Protein AF-A0A5D3WE56-F1 (afdb_monomer)

Mean predicted aligned error: 5.53 Å

Structure (mmCIF, N/CA/C/O backbone):
data_AF-A0A5D3WE56-F1
#
_entry.id   AF-A0A5D3WE56-F1
#
loop_
_atom_site.group_PDB
_atom_site.id
_atom_site.type_symbol
_atom_site.label_atom_id
_atom_site.label_alt_id
_atom_site.label_comp_id
_atom_site.label_asym_id
_atom_site.label_entity_id
_atom_site.label_seq_id
_atom_site.pdbx_PDB_ins_code
_atom_site.Cartn_x
_atom_site.Cartn_y
_atom_site.Cartn_z
_atom_site.occupancy
_atom_site.B_iso_or_equiv
_atom_site.auth_seq_id
_atom_site.auth_comp_id
_atom_site.auth_asym_id
_atom_site.auth_atom_id
_atom_site.pdbx_PDB_model_num
ATOM 1 N N . MET A 1 1 ? -9.173 17.273 -10.073 1.00 58.00 1 MET A N 1
ATOM 2 C CA . MET A 1 1 ? -8.013 17.015 -9.193 1.00 58.00 1 MET A CA 1
ATOM 3 C C . MET A 1 1 ? -7.268 15.805 -9.735 1.00 58.00 1 MET A C 1
ATOM 5 O O . MET A 1 1 ? -7.917 14.807 -10.030 1.00 58.00 1 MET A O 1
ATOM 9 N N . ARG A 1 2 ? -5.958 15.913 -9.972 1.00 76.81 2 ARG A N 1
ATOM 10 C CA . ARG A 1 2 ? -5.136 14.802 -10.475 1.00 76.81 2 ARG A CA 1
ATOM 11 C C . ARG A 1 2 ? -4.572 14.051 -9.268 1.00 76.81 2 ARG A C 1
ATOM 13 O O . ARG A 1 2 ? -4.039 14.693 -8.373 1.00 76.81 2 ARG A O 1
ATOM 20 N N . VAL A 1 3 ? -4.750 12.732 -9.223 1.00 84.06 3 VAL A N 1
ATOM 21 C CA . VAL A 1 3 ? -4.122 11.880 -8.202 1.00 84.06 3 VAL A CA 1
ATOM 22 C C . VAL A 1 3 ? -2.664 11.682 -8.588 1.00 84.06 3 VAL A C 1
ATOM 24 O O . VAL A 1 3 ? -2.386 11.422 -9.759 1.00 84.06 3 VAL A O 1
ATOM 27 N N . ASP A 1 4 ? -1.761 11.835 -7.624 1.00 89.19 4 ASP A N 1
ATOM 28 C CA . ASP A 1 4 ? -0.351 11.523 -7.815 1.00 89.19 4 ASP A CA 1
ATOM 29 C C . ASP A 1 4 ? -0.134 10.012 -7.614 1.00 89.19 4 ASP A C 1
ATOM 31 O O . ASP A 1 4 ? -0.304 9.523 -6.493 1.00 89.19 4 ASP A O 1
ATOM 35 N N . PRO A 1 5 ? 0.200 9.250 -8.672 1.00 88.00 5 PRO A N 1
ATOM 36 C CA . PRO A 1 5 ? 0.389 7.807 -8.570 1.00 88.00 5 PRO A CA 1
ATOM 37 C C . PRO A 1 5 ? 1.666 7.420 -7.812 1.00 88.00 5 PRO A C 1
ATOM 39 O O . PRO A 1 5 ? 1.835 6.240 -7.509 1.00 88.00 5 PRO A O 1
ATOM 42 N N . THR A 1 6 ? 2.556 8.373 -7.511 1.00 90.00 6 THR A N 1
ATOM 43 C CA . THR A 1 6 ? 3.814 8.144 -6.779 1.00 90.00 6 THR A CA 1
ATOM 44 C C . THR A 1 6 ? 3.651 8.265 -5.262 1.00 90.00 6 THR A C 1
ATOM 46 O O . THR A 1 6 ? 4.537 7.868 -4.507 1.00 90.00 6 THR A O 1
ATOM 49 N N . ILE A 1 7 ? 2.489 8.732 -4.794 1.00 92.62 7 ILE A N 1
ATOM 50 C CA . ILE A 1 7 ? 2.205 8.952 -3.375 1.00 92.62 7 ILE A CA 1
ATOM 51 C C . ILE A 1 7 ? 1.318 7.837 -2.820 1.00 92.62 7 ILE A C 1
ATOM 53 O O . ILE A 1 7 ? 0.271 7.502 -3.372 1.00 92.62 7 ILE A O 1
ATOM 57 N N . CYS A 1 8 ? 1.714 7.274 -1.680 1.00 93.62 8 CYS A N 1
ATOM 58 C CA . CYS A 1 8 ? 0.940 6.271 -0.963 1.00 93.62 8 CYS A CA 1
ATOM 59 C C . CYS A 1 8 ? -0.395 6.869 -0.493 1.00 93.62 8 CYS A C 1
ATOM 61 O O . CYS A 1 8 ? -0.408 7.873 0.231 1.00 93.62 8 CYS A O 1
ATOM 63 N N . PRO A 1 9 ? -1.540 6.247 -0.823 1.00 93.31 9 PRO A N 1
ATOM 64 C CA . PRO A 1 9 ? -2.837 6.834 -0.524 1.00 93.31 9 PRO A CA 1
ATOM 65 C C . PRO A 1 9 ? -3.184 6.821 0.972 1.00 93.31 9 PRO A C 1
ATOM 67 O O . PRO A 1 9 ? -4.058 7.588 1.378 1.00 93.31 9 PRO A O 1
ATOM 70 N N . ILE A 1 10 ? -2.485 6.012 1.779 1.00 94.00 10 ILE A N 1
ATOM 71 C CA . ILE A 1 10 ? -2.711 5.869 3.225 1.00 94.00 10 ILE A CA 1
ATOM 72 C C . ILE A 1 10 ? -1.809 6.820 4.019 1.00 94.00 10 ILE A C 1
ATOM 74 O O . ILE A 1 10 ? -2.298 7.698 4.726 1.00 94.00 10 ILE A O 1
ATOM 78 N N . CYS A 1 11 ? -0.484 6.682 3.893 1.00 94.25 11 CYS A N 1
ATOM 79 C CA . CYS A 1 11 ? 0.458 7.462 4.701 1.00 94.25 11 CYS A CA 1
ATOM 80 C C . CYS A 1 11 ? 0.839 8.821 4.098 1.00 94.25 11 CYS A C 1
ATOM 82 O O . CYS A 1 11 ? 1.450 9.625 4.799 1.00 94.25 11 CYS A O 1
ATOM 84 N N . LYS A 1 12 ? 0.471 9.082 2.834 1.00 92.56 12 LYS A N 1
ATOM 85 C CA . LYS A 1 12 ? 0.801 10.296 2.064 1.00 92.56 12 LYS A CA 1
ATOM 86 C C . LYS A 1 12 ? 2.301 10.538 1.824 1.00 92.56 12 LYS A C 1
ATOM 88 O O . LYS A 1 12 ? 2.667 11.628 1.402 1.00 92.56 12 LYS A O 1
ATOM 93 N N . GLY A 1 13 ? 3.153 9.543 2.072 1.00 92.31 13 GLY A N 1
ATOM 94 C CA . GLY A 1 13 ? 4.565 9.550 1.668 1.00 92.31 13 GLY A CA 1
ATOM 95 C C . GLY A 1 13 ? 4.784 8.872 0.315 1.00 92.31 13 GLY A C 1
ATOM 96 O O . GLY A 1 13 ? 3.839 8.342 -0.269 1.00 92.31 13 GLY A O 1
ATOM 97 N N . ASP A 1 14 ? 6.028 8.842 -0.159 1.00 92.88 14 ASP A N 1
ATOM 98 C CA . ASP A 1 14 ? 6.391 8.163 -1.406 1.00 92.88 14 ASP A CA 1
ATOM 99 C C . ASP A 1 14 ? 6.050 6.673 -1.345 1.00 92.88 14 ASP A C 1
ATOM 101 O O . ASP A 1 14 ? 6.387 5.970 -0.384 1.00 92.88 14 ASP A O 1
ATOM 105 N N . ASN A 1 15 ? 5.390 6.164 -2.386 1.00 92.12 15 ASN A N 1
ATOM 106 C CA . ASN A 1 15 ? 5.085 4.741 -2.458 1.00 92.12 15 ASN A CA 1
ATOM 107 C C . ASN A 1 15 ? 6.249 3.888 -2.957 1.00 92.12 15 ASN A C 1
ATOM 109 O O . ASN A 1 15 ? 6.198 2.671 -2.789 1.00 92.12 15 ASN A O 1
ATOM 113 N N . ASN A 1 16 ? 7.283 4.514 -3.534 1.00 88.25 16 ASN A N 1
ATOM 114 C CA . ASN A 1 16 ? 8.429 3.848 -4.158 1.00 88.25 16 ASN A CA 1
ATOM 115 C C . ASN A 1 16 ? 8.010 2.726 -5.123 1.00 88.25 16 ASN A C 1
ATOM 117 O O . ASN A 1 16 ? 8.728 1.742 -5.307 1.00 88.25 16 ASN A O 1
ATOM 121 N N . CYS A 1 17 ? 6.822 2.842 -5.720 1.00 85.94 17 CYS A N 1
ATOM 122 C CA . CYS A 1 17 ? 6.359 1.901 -6.715 1.00 85.94 17 CYS A CA 1
ATOM 123 C C . CYS A 1 17 ? 7.044 2.229 -8.040 1.00 85.94 17 CYS A C 1
ATOM 125 O O . CYS A 1 17 ? 6.750 3.225 -8.696 1.00 85.94 17 CYS A O 1
ATOM 127 N N . GLY A 1 18 ? 7.954 1.351 -8.439 1.00 76.00 18 GLY A N 1
ATOM 128 C CA . GLY A 1 18 ? 8.642 1.383 -9.717 1.00 76.00 18 GLY A CA 1
ATOM 129 C C . GLY A 1 18 ? 7.812 0.872 -10.894 1.00 76.00 18 GLY A C 1
ATOM 130 O O . GLY A 1 18 ? 8.407 0.491 -11.889 1.00 76.00 18 GLY A O 1
ATOM 131 N N . LEU A 1 19 ? 6.469 0.853 -10.839 1.00 73.44 19 LEU A N 1
ATOM 132 C CA . LEU A 1 19 ? 5.644 0.474 -12.006 1.00 73.44 19 LEU A CA 1
ATOM 133 C C . LEU A 1 19 ? 5.965 1.339 -13.243 1.00 73.44 19 LEU A C 1
ATOM 135 O O . LEU A 1 19 ? 5.776 0.906 -14.375 1.00 73.44 19 LEU A O 1
ATOM 139 N N . HIS A 1 20 ? 6.473 2.552 -13.018 1.00 64.94 20 HIS A N 1
ATOM 140 C CA . HIS A 1 20 ? 6.969 3.459 -14.053 1.00 64.94 20 HIS A CA 1
ATOM 141 C C . HIS A 1 20 ? 8.493 3.669 -14.007 1.00 64.94 20 HIS A C 1
ATOM 143 O O . HIS A 1 20 ? 8.998 4.551 -14.698 1.00 64.94 20 HIS A O 1
ATOM 149 N N . ALA A 1 21 ? 9.219 2.905 -13.186 1.00 64.44 21 ALA A N 1
ATOM 150 C CA . ALA A 1 21 ? 10.674 2.946 -13.133 1.00 64.44 21 ALA A CA 1
ATOM 151 C C . ALA A 1 21 ? 11.247 1.915 -14.112 1.00 64.44 21 ALA A C 1
ATOM 153 O O . ALA A 1 21 ? 10.885 0.743 -14.087 1.00 64.44 21 ALA A O 1
ATOM 154 N N . ASP A 1 22 ? 12.139 2.374 -14.979 1.00 61.88 22 ASP A N 1
ATOM 155 C CA . ASP A 1 22 ? 12.862 1.554 -15.948 1.00 61.88 22 ASP A CA 1
ATOM 156 C C . ASP A 1 22 ? 14.275 1.269 -15.391 1.00 61.88 22 ASP A C 1
ATOM 158 O O . ASP A 1 22 ? 14.891 2.214 -14.882 1.00 61.88 22 ASP A O 1
ATOM 162 N N . PRO A 1 23 ? 14.849 0.049 -15.462 1.00 63.88 23 PRO A N 1
ATOM 163 C CA . PRO A 1 23 ? 14.281 -1.238 -15.871 1.00 63.88 23 PRO A CA 1
ATOM 164 C C . PRO A 1 23 ? 14.037 -2.204 -14.688 1.00 63.88 23 PRO A C 1
ATOM 166 O O . PRO A 1 23 ? 14.870 -2.329 -13.790 1.00 63.88 23 PRO A O 1
ATOM 169 N N . GLY A 1 24 ? 12.941 -2.974 -14.732 1.00 66.75 24 GLY A N 1
ATOM 170 C CA . GLY A 1 24 ? 12.714 -4.146 -13.867 1.00 66.75 24 GLY A CA 1
ATOM 171 C C . GLY A 1 24 ? 11.290 -4.270 -13.299 1.00 66.75 24 GLY A C 1
ATOM 172 O O . GLY A 1 24 ? 10.539 -3.296 -13.297 1.00 66.75 24 GLY A O 1
ATOM 173 N N . PRO A 1 25 ? 10.880 -5.464 -12.821 1.00 72.50 25 PRO A N 1
ATOM 174 C CA . PRO A 1 25 ? 9.616 -5.616 -12.109 1.00 72.50 25 PRO A CA 1
ATOM 175 C C . PRO A 1 25 ? 9.670 -4.848 -10.781 1.00 72.50 25 PRO A C 1
ATOM 177 O O . PRO A 1 25 ? 10.621 -4.968 -10.011 1.00 72.50 25 PRO A O 1
ATOM 180 N N . CYS A 1 26 ? 8.645 -4.043 -10.501 1.00 82.75 26 CYS A N 1
ATOM 181 C CA . CYS A 1 26 ? 8.517 -3.391 -9.202 1.00 82.75 26 CYS A CA 1
ATOM 182 C C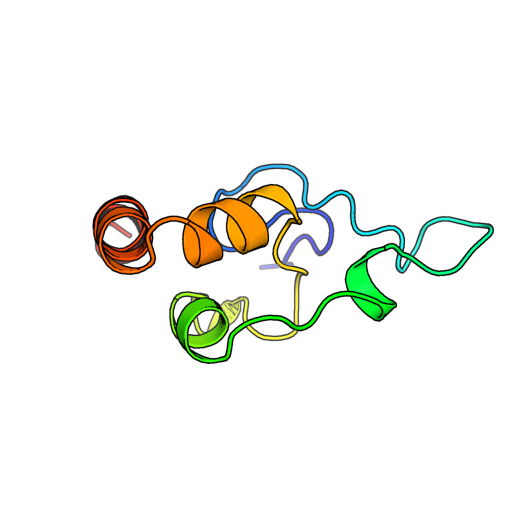 . CYS A 1 26 ? 8.292 -4.447 -8.116 1.00 82.75 26 CYS A C 1
ATOM 184 O O . CYS A 1 26 ? 7.483 -5.345 -8.313 1.00 82.75 26 CYS A O 1
ATOM 186 N N . TRP A 1 27 ? 8.872 -4.257 -6.928 1.00 82.12 27 TRP A N 1
ATOM 187 C CA . TRP A 1 27 ? 8.632 -5.098 -5.743 1.00 82.12 27 TRP A CA 1
ATOM 188 C C . TRP A 1 27 ? 7.144 -5.395 -5.465 1.00 82.12 27 TRP A C 1
ATOM 190 O O . TRP A 1 27 ? 6.821 -6.408 -4.858 1.00 82.12 27 TRP A O 1
ATOM 200 N N . CYS A 1 28 ? 6.220 -4.528 -5.902 1.00 84.00 28 CYS A N 1
ATOM 201 C CA . CYS A 1 28 ? 4.791 -4.689 -5.660 1.00 84.00 28 CYS A CA 1
ATOM 202 C C . CYS A 1 28 ? 4.160 -5.855 -6.431 1.00 84.00 28 CYS A C 1
ATOM 204 O O . CYS A 1 28 ? 3.030 -6.212 -6.120 1.00 84.00 28 CYS A O 1
ATOM 206 N N . VAL A 1 29 ? 4.843 -6.433 -7.430 1.00 84.50 29 VAL A N 1
ATOM 207 C CA . VAL A 1 29 ? 4.331 -7.606 -8.164 1.00 84.50 29 VAL A CA 1
ATOM 208 C C . VAL A 1 29 ? 4.475 -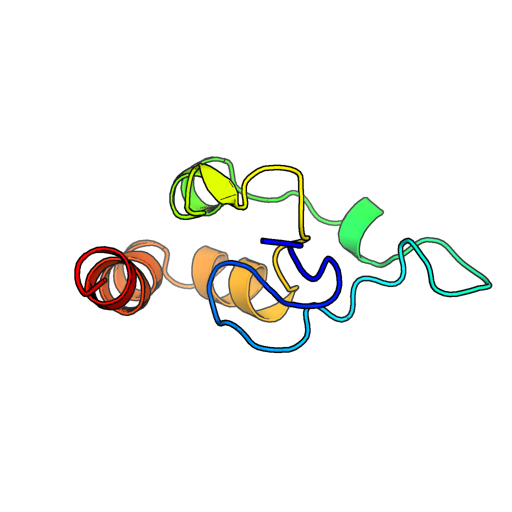8.905 -7.369 1.00 84.50 29 VAL A C 1
ATOM 210 O O . VAL A 1 29 ? 3.708 -9.833 -7.597 1.00 84.50 29 VAL A O 1
ATOM 213 N N . ASP A 1 30 ? 5.406 -8.945 -6.413 1.00 86.88 30 ASP A N 1
ATOM 214 C CA . ASP A 1 30 ? 5.722 -10.134 -5.610 1.00 86.88 30 ASP A CA 1
ATOM 215 C C . ASP A 1 30 ? 5.107 -10.081 -4.200 1.00 86.88 30 ASP A C 1
ATOM 217 O O . ASP A 1 30 ? 5.344 -10.956 -3.367 1.00 86.88 30 ASP A O 1
ATOM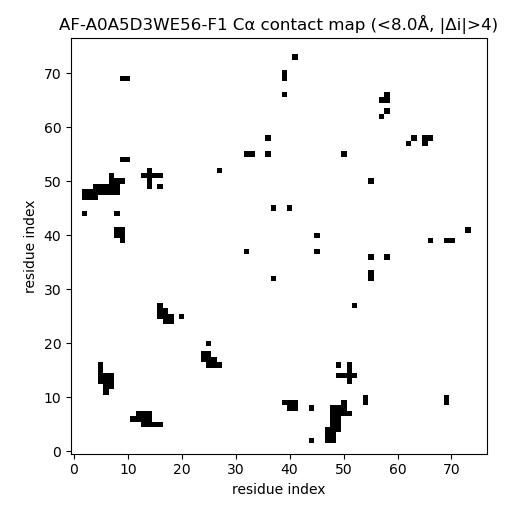 221 N N . VAL A 1 31 ? 4.319 -9.043 -3.900 1.00 88.25 31 VAL A N 1
ATOM 222 C CA . VAL A 1 31 ? 3.758 -8.806 -2.566 1.00 88.25 31 VAL A CA 1
ATOM 223 C C . VAL A 1 31 ? 2.239 -8.882 -2.609 1.00 88.25 31 VAL A C 1
ATOM 225 O O . VAL A 1 31 ? 1.571 -8.082 -3.258 1.00 88.25 31 VAL A O 1
ATOM 228 N N . GLU A 1 32 ? 1.675 -9.806 -1.835 1.00 91.00 32 GLU A N 1
ATOM 229 C CA . GLU A 1 32 ? 0.232 -9.865 -1.622 1.00 91.00 32 GLU A CA 1
ATOM 230 C C . GLU A 1 32 ? -0.236 -8.713 -0.719 1.00 91.00 32 GLU A C 1
ATOM 232 O O . GLU A 1 32 ? 0.194 -8.585 0.432 1.00 91.00 32 GLU A O 1
ATOM 237 N N . ILE A 1 33 ? -1.129 -7.870 -1.233 1.00 92.38 33 ILE A N 1
ATOM 238 C CA . ILE A 1 33 ? -1.702 -6.752 -0.479 1.00 92.38 33 ILE A CA 1
ATOM 239 C C . ILE A 1 33 ? -2.980 -7.238 0.222 1.00 92.38 33 ILE A C 1
ATOM 241 O O . ILE A 1 33 ? -3.925 -7.624 -0.468 1.00 92.38 33 ILE A O 1
ATOM 245 N N . PRO A 1 34 ? -3.060 -7.189 1.567 1.00 94.44 34 PRO A N 1
ATOM 246 C CA . PRO A 1 34 ? -4.253 -7.618 2.292 1.00 94.44 34 PRO A CA 1
ATOM 247 C C . PRO A 1 34 ? -5.499 -6.826 1.871 1.00 94.44 34 PRO A C 1
ATOM 249 O O . PRO A 1 34 ? -5.472 -5.596 1.829 1.00 94.44 34 PRO A O 1
ATOM 252 N N . ALA A 1 35 ? -6.619 -7.511 1.623 1.00 94.00 35 ALA A N 1
ATOM 253 C CA . ALA A 1 35 ? -7.869 -6.859 1.213 1.00 94.00 35 ALA A CA 1
ATOM 254 C C . ALA A 1 35 ? -8.354 -5.816 2.238 1.00 94.00 35 ALA A C 1
ATOM 256 O O . ALA A 1 35 ? -8.712 -4.702 1.866 1.00 94.00 35 ALA A O 1
ATOM 257 N N . ALA A 1 36 ? -8.248 -6.130 3.532 1.00 93.88 36 ALA A N 1
ATOM 258 C CA . ALA A 1 36 ? -8.600 -5.205 4.609 1.00 93.88 36 ALA A CA 1
ATOM 259 C C . ALA A 1 36 ? -7.760 -3.912 4.590 1.00 93.88 36 ALA A C 1
ATOM 261 O O . ALA A 1 36 ? -8.269 -2.845 4.916 1.00 93.88 36 ALA A O 1
ATOM 262 N N . LEU A 1 37 ? -6.500 -3.972 4.142 1.00 94.94 37 LEU A N 1
ATOM 263 C CA . LEU A 1 37 ? -5.665 -2.782 3.961 1.00 94.94 37 LEU A CA 1
ATOM 264 C C . LEU A 1 37 ? -6.126 -1.941 2.759 1.00 94.94 37 LEU A C 1
ATOM 266 O O . LEU A 1 37 ? -6.094 -0.713 2.811 1.00 94.94 37 LEU A O 1
ATOM 270 N N . ILE A 1 38 ? -6.587 -2.585 1.681 1.00 94.00 38 ILE A N 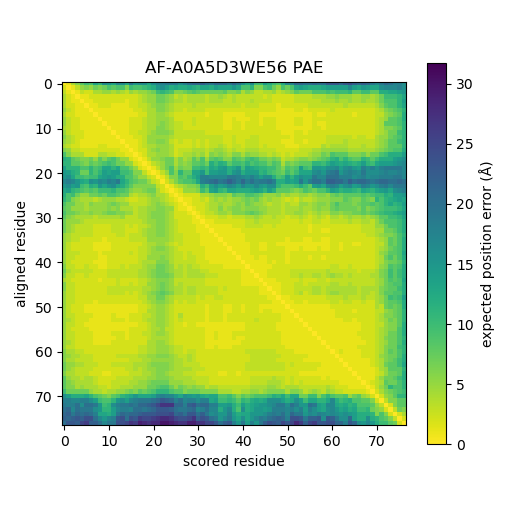1
ATOM 271 C CA . ILE A 1 38 ? -7.178 -1.901 0.520 1.00 94.00 38 ILE A CA 1
ATOM 272 C C . ILE A 1 38 ? -8.475 -1.187 0.918 1.00 94.00 38 ILE A C 1
ATOM 274 O O . ILE A 1 38 ? -8.778 -0.114 0.391 1.00 94.00 38 ILE A O 1
ATOM 278 N N . ASP A 1 39 ? -9.234 -1.739 1.862 1.00 92.94 39 ASP A N 1
ATOM 279 C CA . ASP A 1 39 ? -10.461 -1.115 2.352 1.00 92.94 39 ASP A CA 1
ATOM 280 C C . ASP A 1 39 ? -10.221 0.177 3.131 1.00 92.94 39 ASP A C 1
ATOM 282 O O . ASP A 1 39 ? -11.070 1.066 3.079 1.00 92.94 39 ASP A O 1
ATOM 286 N N . LEU A 1 40 ? -9.033 0.342 3.719 1.00 92.06 40 LEU A N 1
ATOM 287 C CA . LEU A 1 40 ? -8.595 1.596 4.340 1.00 92.06 40 LEU A CA 1
ATOM 288 C C . LEU A 1 40 ? -8.217 2.685 3.322 1.00 92.06 40 LEU A C 1
ATOM 290 O O . LEU A 1 40 ? -7.965 3.824 3.704 1.00 92.06 40 LEU A O 1
ATOM 294 N N . VAL A 1 41 ? -8.136 2.375 2.026 1.00 92.62 41 VAL A N 1
ATOM 295 C CA . VAL A 1 41 ? -7.818 3.375 1.000 1.00 92.62 41 VAL A CA 1
ATOM 296 C C . VAL A 1 41 ? -9.061 4.219 0.694 1.00 92.62 41 VAL A C 1
ATOM 298 O O . VAL A 1 41 ? -10.099 3.644 0.350 1.00 92.62 41 VAL A O 1
ATOM 301 N N . PRO A 1 42 ? -8.968 5.566 0.711 1.00 89.69 42 PRO A N 1
ATOM 302 C CA . PRO A 1 42 ? -10.080 6.427 0.320 1.00 89.69 42 PRO A CA 1
ATOM 303 C C . PRO A 1 42 ? -10.628 6.061 -1.070 1.00 89.69 42 PRO A C 1
ATOM 305 O O . PRO A 1 42 ? -9.830 5.825 -1.990 1.00 89.69 42 PRO A O 1
ATOM 308 N N . PRO A 1 43 ? -11.961 5.994 -1.263 1.00 89.38 43 PRO A N 1
ATOM 309 C CA . PRO A 1 43 ? -12.569 5.541 -2.515 1.00 89.38 43 PRO A CA 1
ATOM 310 C C . PRO A 1 43 ? -12.043 6.268 -3.756 1.00 89.38 43 PRO A C 1
ATOM 312 O O . PRO A 1 43 ? -11.847 5.658 -4.808 1.00 89.38 43 PRO A O 1
ATOM 315 N N . GLU A 1 44 ? -11.754 7.562 -3.634 1.00 89.44 44 GLU A N 1
ATOM 316 C CA . GLU A 1 44 ? -11.238 8.402 -4.708 1.00 89.44 44 GLU A CA 1
ATOM 317 C C . GLU A 1 44 ? -9.783 8.106 -5.090 1.00 89.44 44 GLU A C 1
ATOM 319 O O . GLU A 1 44 ? -9.371 8.504 -6.183 1.00 89.44 44 GLU A O 1
ATOM 324 N N . LEU A 1 45 ? -9.029 7.395 -4.245 1.00 91.31 45 LEU A N 1
ATOM 325 C CA . LEU A 1 45 ? -7.637 6.989 -4.468 1.00 91.31 45 LEU A CA 1
ATOM 326 C C . LEU A 1 45 ? -7.489 5.495 -4.802 1.00 91.31 45 LEU A C 1
ATOM 328 O O . LEU A 1 45 ? -6.438 5.085 -5.308 1.00 91.31 45 LEU A O 1
ATOM 332 N N . LYS A 1 46 ? -8.529 4.677 -4.578 1.00 90.69 46 LYS A N 1
ATOM 333 C CA . LYS A 1 46 ? -8.519 3.248 -4.932 1.00 90.69 46 LYS A CA 1
ATOM 334 C C . LYS A 1 46 ? -8.188 3.063 -6.417 1.00 90.69 46 LYS A C 1
ATOM 336 O O . LYS A 1 46 ? -8.771 3.711 -7.286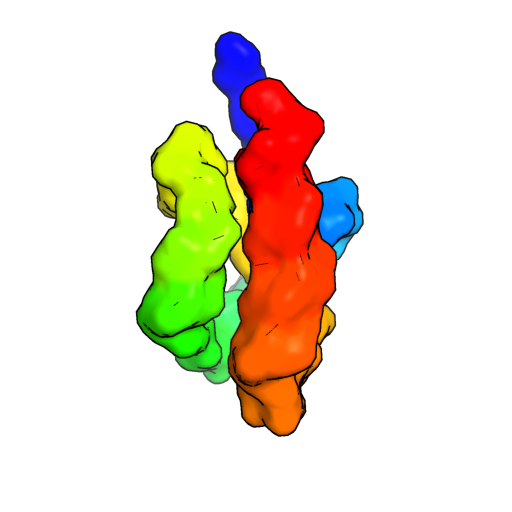 1.00 90.69 46 LYS A O 1
ATOM 341 N N . ARG A 1 47 ? -7.262 2.139 -6.706 1.00 88.25 47 ARG A N 1
ATOM 342 C CA . ARG A 1 47 ? -6.766 1.805 -8.060 1.00 88.25 47 ARG A CA 1
ATOM 343 C C . ARG A 1 47 ? -6.09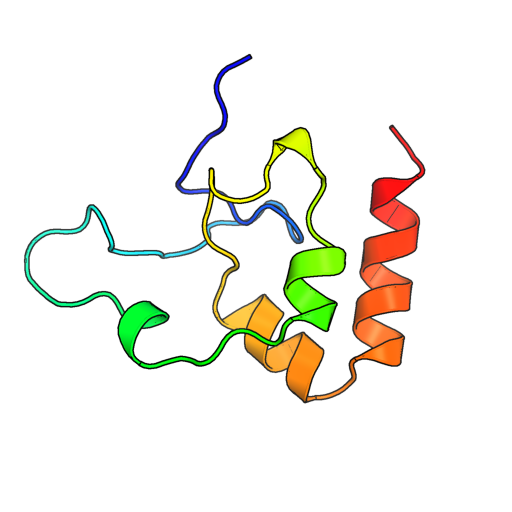9 2.965 -8.824 1.00 88.25 47 ARG A C 1
ATOM 345 O O . ARG A 1 47 ? -5.948 2.865 -10.037 1.00 88.25 47 ARG A O 1
ATOM 352 N N . LYS A 1 48 ? -5.714 4.054 -8.147 1.00 89.88 48 LYS A N 1
ATOM 353 C CA . LYS A 1 48 ? -5.024 5.205 -8.767 1.00 89.88 48 LYS A CA 1
ATOM 354 C C . LYS A 1 48 ? -3.594 5.415 -8.273 1.00 89.88 48 LYS A C 1
ATOM 356 O O . LYS A 1 48 ? -2.812 6.035 -8.983 1.00 89.88 48 LYS A O 1
ATOM 361 N N . ALA A 1 49 ? -3.264 4.914 -7.086 1.00 89.94 49 ALA A N 1
ATOM 362 C CA . ALA A 1 49 ? -1.920 4.945 -6.523 1.00 89.94 49 ALA A CA 1
ATOM 363 C C . ALA A 1 49 ? -1.644 3.662 -5.728 1.00 89.94 49 ALA A C 1
ATOM 365 O O . ALA A 1 49 ? -2.565 3.070 -5.156 1.00 89.94 49 ALA A O 1
ATOM 366 N N . CYS A 1 50 ? -0.383 3.236 -5.692 1.00 91.38 50 CYS A N 1
ATOM 367 C CA . CYS A 1 50 ? 0.034 2.031 -4.978 1.00 91.38 50 CYS A CA 1
ATOM 368 C C . CYS A 1 50 ? 0.206 2.294 -3.477 1.00 91.38 50 CYS A C 1
ATOM 370 O O . CYS A 1 50 ? 0.647 3.370 -3.067 1.00 91.38 50 CYS A O 1
ATOM 372 N N . ILE A 1 51 ? -0.118 1.292 -2.658 1.00 93.88 51 ILE A N 1
ATOM 373 C CA . ILE A 1 51 ? 0.192 1.285 -1.222 1.00 93.88 51 ILE A CA 1
ATOM 374 C C . ILE A 1 51 ? 1.684 0.977 -1.072 1.00 93.88 51 ILE A C 1
ATOM 376 O O . ILE A 1 51 ? 2.177 0.072 -1.734 1.00 93.88 51 ILE A O 1
ATOM 380 N N . CYS A 1 52 ? 2.407 1.728 -0.241 1.00 94.25 52 CYS A N 1
ATOM 381 C CA . CYS A 1 52 ? 3.842 1.523 -0.032 1.00 94.25 52 CYS A CA 1
ATOM 382 C C . CYS A 1 52 ? 4.137 0.246 0.771 1.00 94.25 52 CYS A C 1
ATOM 384 O O . CYS A 1 52 ? 3.329 -0.163 1.609 1.00 94.25 52 CYS A O 1
ATOM 386 N N . LEU A 1 53 ? 5.324 -0.339 0.568 1.00 93.38 53 LEU A N 1
ATOM 387 C CA . LEU A 1 53 ? 5.753 -1.551 1.276 1.00 93.38 53 LEU A CA 1
ATOM 388 C C . LEU A 1 53 ? 5.694 -1.382 2.801 1.00 93.38 53 LEU A C 1
ATOM 390 O O . LEU A 1 53 ? 5.155 -2.241 3.486 1.00 93.38 53 LEU A O 1
ATOM 394 N N . SER A 1 54 ? 6.119 -0.227 3.319 1.00 94.50 54 SER A N 1
ATOM 395 C CA . SER A 1 54 ? 6.074 0.059 4.758 1.00 94.50 54 SER A CA 1
ATOM 396 C C . SER A 1 54 ? 4.656 0.058 5.341 1.00 94.50 54 SER A C 1
ATOM 398 O O . SER A 1 54 ? 4.468 -0.356 6.480 1.00 94.50 54 SER A O 1
ATOM 400 N N . CYS A 1 55 ? 3.636 0.475 4.580 1.00 95.56 55 CYS A N 1
ATOM 401 C CA . CYS A 1 55 ? 2.245 0.365 5.025 1.00 95.56 55 CYS A CA 1
ATOM 402 C C . CYS A 1 55 ? 1.754 -1.083 4.997 1.00 95.56 55 CYS A C 1
ATOM 404 O O . CYS A 1 55 ? 0.988 -1.473 5.872 1.00 95.56 55 CYS A O 1
ATOM 406 N N . ILE A 1 56 ? 2.188 -1.871 4.011 1.00 95.38 56 ILE A N 1
ATOM 407 C CA . ILE A 1 56 ? 1.847 -3.295 3.926 1.00 95.38 56 ILE A CA 1
ATOM 408 C C . ILE A 1 56 ? 2.455 -4.052 5.110 1.00 95.38 56 ILE A C 1
ATOM 410 O O . ILE A 1 56 ? 1.756 -4.817 5.767 1.00 95.38 56 ILE A O 1
ATOM 414 N N . GLU A 1 57 ? 3.732 -3.818 5.406 1.00 95.38 57 GLU A N 1
ATOM 415 C CA . GLU A 1 57 ? 4.442 -4.448 6.522 1.00 95.38 57 GLU A CA 1
ATOM 416 C C . GLU A 1 57 ? 3.856 -4.035 7.874 1.00 95.38 57 GLU A C 1
ATOM 418 O O . GLU A 1 57 ? 3.509 -4.905 8.667 1.00 95.38 57 GLU A O 1
ATOM 423 N N . ALA A 1 58 ? 3.639 -2.736 8.101 1.00 95.88 58 ALA A N 1
ATOM 424 C CA . ALA A 1 58 ? 3.048 -2.253 9.348 1.00 95.88 58 ALA A CA 1
ATOM 425 C C . ALA A 1 58 ? 1.626 -2.795 9.576 1.00 95.88 58 ALA A C 1
ATOM 427 O O . ALA A 1 58 ? 1.263 -3.116 10.703 1.00 95.88 58 ALA A O 1
ATOM 428 N N . PHE A 1 59 ? 0.822 -2.931 8.515 1.00 96.56 59 PHE A N 1
ATOM 429 C CA . PHE A 1 59 ? -0.496 -3.555 8.624 1.00 96.56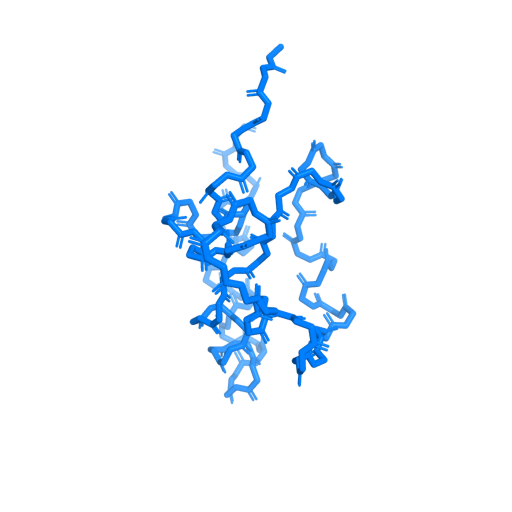 59 PHE A CA 1
ATOM 430 C C . PHE A 1 59 ? -0.405 -5.050 8.938 1.00 96.56 59 PHE A C 1
ATOM 432 O O . PHE A 1 59 ? -1.241 -5.564 9.665 1.00 96.56 59 PHE A O 1
ATOM 439 N N . ARG A 1 60 ? 0.582 -5.768 8.389 1.00 95.62 60 ARG A N 1
ATOM 440 C CA . ARG A 1 60 ? 0.784 -7.197 8.683 1.00 95.62 60 ARG A CA 1
ATOM 441 C C . ARG A 1 60 ? 1.248 -7.439 10.119 1.00 95.62 60 ARG A C 1
ATOM 443 O O . ARG A 1 60 ? 0.921 -8.483 10.670 1.00 95.62 60 ARG A O 1
ATOM 450 N N . GLU A 1 61 ? 2.016 -6.512 10.686 1.00 97.12 61 GLU A N 1
ATOM 451 C CA . GLU A 1 61 ? 2.488 -6.582 12.071 1.00 97.12 61 GLU A CA 1
ATOM 452 C C . GLU A 1 61 ? 1.343 -6.369 13.068 1.00 97.12 61 GLU A C 1
ATOM 454 O O . GLU A 1 61 ? 1.163 -7.184 13.971 1.00 97.12 61 GLU A O 1
ATOM 459 N N . ASP A 1 62 ? 0.546 -5.313 12.879 1.00 96.25 62 ASP A N 1
ATOM 460 C CA . ASP A 1 62 ? -0.596 -5.008 13.744 1.00 96.25 62 ASP A CA 1
ATOM 461 C C . ASP A 1 62 ? -1.724 -4.309 12.953 1.00 96.25 62 ASP A C 1
ATOM 463 O O . ASP A 1 62 ? -1.749 -3.075 12.835 1.00 96.25 62 ASP A O 1
ATOM 467 N N . PRO A 1 63 ? -2.678 -5.082 12.395 1.00 94.38 63 PRO A N 1
ATOM 468 C CA . PRO A 1 63 ? -3.799 -4.535 11.637 1.00 94.38 63 PRO A CA 1
ATOM 469 C C . PRO A 1 63 ? -4.674 -3.569 12.446 1.00 94.38 63 PRO A C 1
ATOM 471 O O . PRO A 1 63 ? -5.188 -2.595 11.890 1.00 94.38 63 PRO A O 1
ATOM 474 N N . GLU A 1 64 ? -4.856 -3.828 13.745 1.00 92.75 64 GLU A N 1
ATOM 475 C CA . GLU A 1 64 ? -5.738 -3.046 14.614 1.00 92.75 64 GLU A CA 1
ATOM 476 C C . GLU A 1 64 ? -5.117 -1.686 14.932 1.00 92.75 64 GLU A C 1
ATOM 478 O O . GLU A 1 64 ? -5.760 -0.648 14.744 1.00 92.75 64 GLU A O 1
ATOM 483 N N . LEU A 1 65 ? -3.842 -1.668 15.332 1.00 92.56 65 LEU A N 1
ATOM 484 C CA . LEU A 1 65 ? -3.102 -0.433 15.579 1.00 92.56 65 LEU A CA 1
ATOM 485 C C . LEU A 1 65 ? -2.932 0.382 14.297 1.00 92.56 65 LEU A C 1
ATOM 487 O O . LEU A 1 65 ? -3.056 1.612 14.319 1.00 92.56 65 LEU A O 1
ATOM 491 N N . PHE A 1 66 ? -2.673 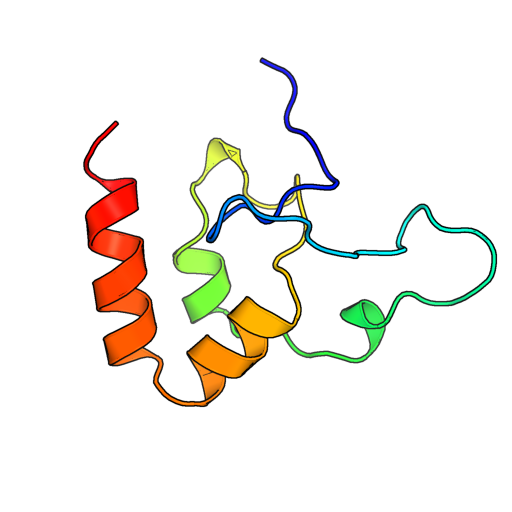-0.286 13.169 1.00 94.44 66 PHE A N 1
ATOM 492 C CA . PHE A 1 66 ? -2.593 0.377 11.875 1.00 94.44 66 PHE A CA 1
ATOM 493 C C . PHE A 1 66 ? -3.923 1.054 11.531 1.00 94.44 66 PHE A C 1
ATOM 495 O O . PHE A 1 66 ? -3.949 2.258 11.255 1.00 94.44 66 PHE A O 1
ATOM 502 N N . ALA A 1 67 ? -5.036 0.318 11.597 1.00 90.50 67 ALA A N 1
ATOM 503 C CA . ALA A 1 67 ? -6.359 0.873 11.343 1.00 90.50 67 ALA A CA 1
ATOM 504 C C . ALA A 1 67 ? -6.660 2.037 12.298 1.00 90.50 67 ALA A C 1
ATOM 506 O O . ALA A 1 67 ? -7.061 3.100 11.838 1.00 90.50 67 ALA A O 1
ATOM 507 N N . ALA A 1 68 ? -6.370 1.920 13.595 1.00 89.94 68 ALA A N 1
ATOM 508 C CA . ALA A 1 68 ? -6.568 3.009 14.553 1.00 89.94 68 ALA A CA 1
ATOM 509 C C . ALA A 1 68 ? -5.771 4.277 14.188 1.00 89.94 68 ALA A C 1
ATOM 511 O O . ALA A 1 68 ? -6.300 5.390 14.234 1.00 89.94 68 ALA A O 1
ATOM 512 N N . ARG A 1 69 ? -4.509 4.122 13.771 1.00 88.62 69 ARG A N 1
ATOM 513 C CA . ARG A 1 69 ? -3.616 5.235 13.411 1.00 88.62 69 ARG A CA 1
ATOM 514 C C . ARG A 1 69 ? -4.039 5.966 12.137 1.00 88.62 69 ARG A C 1
ATOM 516 O O . ARG A 1 69 ? -3.835 7.179 12.038 1.00 88.62 69 ARG A O 1
ATOM 523 N N . TYR A 1 70 ? -4.569 5.243 11.153 1.00 82.06 70 TYR A N 1
ATOM 524 C CA . TYR A 1 70 ? -4.881 5.803 9.838 1.00 82.06 70 TYR A CA 1
ATOM 525 C C . TYR A 1 70 ? -6.378 6.090 9.634 1.00 82.06 70 TYR A C 1
ATOM 527 O O . TYR A 1 70 ? -6.689 7.044 8.925 1.00 82.06 70 TYR A O 1
ATOM 535 N N . CYS A 1 71 ? -7.301 5.413 10.327 1.00 68.31 71 CYS A N 1
ATOM 536 C CA . CYS A 1 71 ? -8.732 5.757 10.332 1.00 68.31 71 CYS A CA 1
ATOM 537 C C . CYS A 1 71 ? -9.005 7.113 10.995 1.00 68.31 71 CYS A C 1
ATOM 539 O O . CYS A 1 71 ? -9.817 7.875 10.480 1.00 68.31 71 CYS A O 1
ATOM 541 N N . GLN A 1 72 ? -8.278 7.487 12.058 1.00 58.19 72 GLN A N 1
ATOM 542 C CA . GLN A 1 72 ? -8.421 8.825 12.656 1.00 58.19 72 GLN A CA 1
ATOM 543 C C . GLN A 1 72 ? -8.039 9.967 11.699 1.00 58.19 72 GLN A C 1
ATOM 545 O O . GLN A 1 72 ? -8.438 11.105 11.918 1.00 58.19 72 GLN A O 1
ATOM 550 N N . LYS A 1 73 ? -7.273 9.690 10.635 1.00 55.38 73 LYS A N 1
ATOM 551 C CA . LYS A 1 73 ? -6.880 10.697 9.638 1.00 55.38 73 LYS A CA 1
ATOM 552 C C . LYS A 1 73 ? -7.795 10.756 8.416 1.00 55.38 73 LYS A C 1
ATOM 554 O O . LYS A 1 73 ? -7.725 11.742 7.693 1.00 55.38 73 LYS A O 1
ATOM 559 N N . ILE A 1 74 ? -8.603 9.725 8.164 1.00 56.25 74 ILE A N 1
ATOM 560 C CA . ILE A 1 74 ? -9.477 9.653 6.980 1.00 56.25 74 ILE A CA 1
ATOM 561 C C . ILE A 1 74 ? -10.799 10.404 7.211 1.00 56.25 74 ILE A C 1
ATOM 563 O O . ILE A 1 74 ? -11.339 10.957 6.262 1.00 56.25 74 ILE A O 1
ATOM 567 N N . ASP A 1 75 ? -11.267 10.500 8.459 1.00 51.78 75 ASP A N 1
ATOM 568 C CA . ASP A 1 75 ? -12.532 11.166 8.841 1.00 51.78 75 ASP A CA 1
ATOM 569 C C . ASP A 1 75 ? -12.367 12.659 9.227 1.00 51.78 75 ASP A C 1
ATOM 571 O O . ASP A 1 75 ? -13.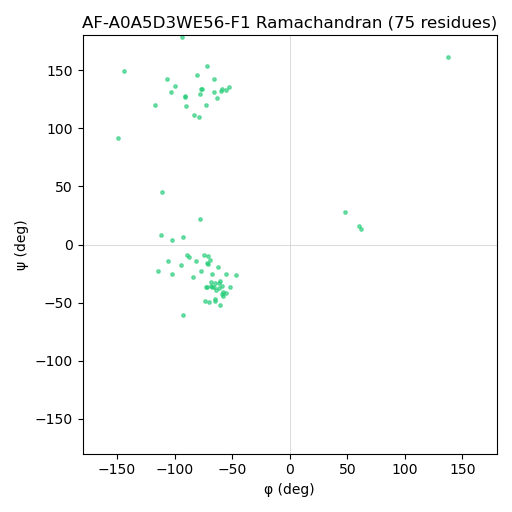294 13.307 9.701 1.00 51.78 75 ASP A O 1
ATOM 575 N N . MET A 1 76 ? -11.164 13.227 9.061 1.00 49.66 76 MET A N 1
ATOM 576 C CA . MET A 1 76 ? -10.864 14.646 9.334 1.00 49.66 76 MET A CA 1
ATOM 577 C C . MET A 1 76 ? -10.586 15.441 8.045 1.00 49.66 76 MET A C 1
ATOM 579 O O . MET A 1 76 ? -9.608 16.188 7.968 1.00 49.66 76 MET A O 1
ATOM 583 N N . SER A 1 77 ? -11.400 15.260 7.002 1.00 46.53 77 SER A N 1
ATOM 584 C CA . SER A 1 77 ? -11.337 16.037 5.748 1.00 46.53 77 SER A CA 1
ATOM 585 C C . SER A 1 77 ? -12.699 16.584 5.351 1.00 46.53 77 SER A C 1
ATOM 587 O O . SER A 1 77 ? -13.673 15.807 5.400 1.00 46.53 77 SER A O 1
#

Secondary structure (DSSP, 8-state):
----TTB-TTT-SB---GGGSSSS--GGGS-PPPHHHHHTS-TTTTTTSPPPHHHHHHHHH-HHHHHHHHHHHHS--

Solvent-accessible surface area (backbone atoms only — not comparable to full-atom values): 4894 Å² total; per-residue (Å²): 137,85,81,61,52,57,33,11,68,75,83,70,44,75,20,83,70,28,84,86,45,85,88,62,87,32,75,71,80,82,51,90,76,57,66,73,63,59,68,68,35,52,79,93,44,58,95,55,33,49,77,21,65,71,59,55,52,48,34,72,75,36,52,66,64,41,46,57,67,49,52,68,61,66,79,70,118

pLDDT: mean 85.03, std 13.05, range [46.53, 97.12]

Sequence (77 aa):
MRVDPTICPICKGDNNCGLHADPGPCWCVDVEIPAALIDLVPPELKRKACICLSCIEAFREDPELFAARYCQKIDMS

Foldseek 3Di:
DADDQQAAQQPRHGQQACPVPPDDHGPVVVDDADPLLLVLGDPVCRPPYDHHPVLRVVCVVPVPVSCVVRVVVVVPD

InterPro domains:
  IPR032720 Cysteine-rich CWC [PF14375] (8-56)

Organism: NCBI:txid213224

Radius of gyration: 12.48 Å; Cα contacts (8 Å, |Δi|>4): 76; chains: 1; bounding box: 27×27×32 Å